Protein AF-X1DNI4-F1 (afdb_monomer)

Nearest PDB structures (foldseek):
  5y8a-assembly2_B  TM=4.673E-01  e=1.554E+00  Burkholderia cenocepacia J2315
  4bbp-assembly1_A  TM=5.113E-01  e=6.423E+00  Salmonella enterica
  3md9-assembly2_B  TM=4.461E-01  e=5.244E+00  Yersinia pestis

InterPro domains:
  IPR016195 Polymerase/histidinol phosphatase-like [SSF89550] (11-86)

Structure (mmCIF, N/CA/C/O backbone):
data_AF-X1DNI4-F1
#
_entry.id   AF-X1DNI4-F1
#
loop_
_atom_site.group_PDB
_atom_site.id
_atom_site.type_symbol
_atom_site.label_atom_id
_atom_site.label_alt_id
_atom_site.label_comp_id
_atom_site.label_asym_id
_atom_site.label_entity_id
_atom_site.label_seq_id
_atom_site.pdbx_PDB_ins_code
_atom_site.Cartn_x
_atom_site.Cartn_y
_atom_site.Cartn_z
_atom_site.occupancy
_atom_site.B_iso_or_equiv
_atom_site.auth_seq_id
_atom_site.auth_comp_id
_atom_site.auth_asym_id
_atom_site.auth_atom_id
_atom_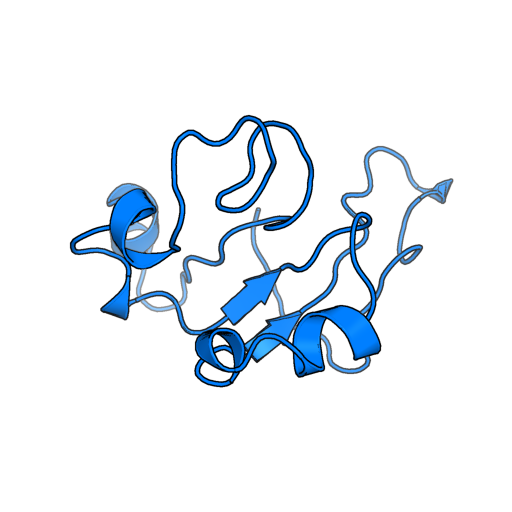site.pdbx_PDB_model_num
ATOM 1 N N . LEU A 1 1 ? -15.934 3.711 -6.451 1.00 55.72 1 LEU A N 1
ATOM 2 C CA . LEU A 1 1 ? -15.453 2.766 -5.422 1.00 55.72 1 LEU A CA 1
ATOM 3 C C . LEU A 1 1 ? -16.587 1.859 -4.947 1.00 55.72 1 LEU A C 1
ATOM 5 O O . LEU A 1 1 ? -16.394 0.653 -4.953 1.00 55.72 1 LEU A O 1
ATOM 9 N N . GLU A 1 2 ? -17.788 2.404 -4.704 1.00 57.41 2 GLU A N 1
ATOM 10 C CA . GLU A 1 2 ? -19.028 1.615 -4.527 1.00 57.41 2 GLU A CA 1
ATOM 11 C C . GLU A 1 2 ? -19.258 0.582 -5.647 1.00 57.41 2 GLU A C 1
ATOM 13 O O . GLU A 1 2 ? -19.601 -0.559 -5.366 1.00 57.41 2 GLU A O 1
ATOM 18 N N . ILE A 1 3 ? -18.908 0.927 -6.894 1.00 61.94 3 ILE A N 1
ATOM 19 C CA . ILE A 1 3 ? -18.976 0.026 -8.062 1.00 61.94 3 ILE A CA 1
ATOM 20 C C . ILE A 1 3 ? -18.262 -1.324 -7.836 1.00 61.94 3 ILE A C 1
ATOM 22 O O . ILE A 1 3 ? -18.755 -2.344 -8.306 1.00 61.94 3 ILE A O 1
ATOM 26 N N . CYS A 1 4 ? -17.129 -1.373 -7.118 1.00 61.22 4 CYS A N 1
ATOM 27 C CA . CYS A 1 4 ? -16.438 -2.647 -6.857 1.00 61.22 4 CYS A CA 1
ATOM 28 C C . CYS A 1 4 ? -17.193 -3.520 -5.849 1.00 61.22 4 CYS A C 1
ATOM 30 O O . CYS A 1 4 ? -17.191 -4.737 -5.987 1.00 61.22 4 CYS A O 1
ATOM 32 N N . LEU A 1 5 ? -17.856 -2.920 -4.857 1.00 63.53 5 LEU A N 1
ATOM 33 C CA . LEU A 1 5 ? -18.677 -3.667 -3.900 1.00 63.53 5 LEU A CA 1
ATOM 34 C C . LEU A 1 5 ? -19.995 -4.137 -4.536 1.00 63.53 5 LEU A C 1
ATOM 36 O O . LEU A 1 5 ? -20.525 -5.182 -4.169 1.00 63.53 5 LEU A O 1
ATOM 40 N N . GLU A 1 6 ? -20.491 -3.406 -5.534 1.00 68.12 6 GLU A N 1
ATOM 41 C CA . GLU A 1 6 ? -21.683 -3.763 -6.308 1.00 68.12 6 GLU A CA 1
ATOM 42 C C . GLU A 1 6 ? -21.413 -4.796 -7.417 1.00 68.12 6 GLU A C 1
ATOM 44 O O . GLU A 1 6 ? -22.348 -5.435 -7.901 1.00 68.12 6 GLU A O 1
ATOM 49 N N . ALA A 1 7 ? -20.149 -5.002 -7.806 1.00 70.38 7 ALA A N 1
ATOM 50 C CA . ALA A 1 7 ? -19.758 -5.909 -8.890 1.00 70.38 7 ALA A CA 1
ATOM 51 C C . ALA A 1 7 ? -19.990 -7.405 -8.578 1.00 70.38 7 ALA A C 1
ATOM 53 O O . ALA A 1 7 ? -19.960 -8.234 -9.489 1.00 70.38 7 ALA A O 1
ATOM 54 N N . GLY A 1 8 ? -20.257 -7.759 -7.315 1.00 68.19 8 GLY A N 1
ATOM 55 C CA . GLY A 1 8 ? -20.603 -9.113 -6.875 1.00 68.19 8 GLY A CA 1
ATOM 56 C C . GLY A 1 8 ? -19.825 -9.554 -5.635 1.00 68.19 8 GLY A C 1
ATOM 57 O O . GLY A 1 8 ? -18.769 -9.007 -5.330 1.00 68.19 8 GLY A O 1
ATOM 58 N N . GLY A 1 9 ? -20.337 -10.571 -4.930 1.00 69.19 9 GLY A N 1
ATOM 59 C CA . GLY A 1 9 ? -19.846 -10.992 -3.605 1.00 69.19 9 GLY A CA 1
ATOM 60 C C . GLY A 1 9 ? -18.405 -11.515 -3.537 1.00 69.19 9 GLY A C 1
ATOM 61 O O . GLY A 1 9 ? -17.866 -11.624 -2.441 1.00 69.19 9 GLY A O 1
ATOM 62 N N . ASP A 1 10 ? -17.781 -11.794 -4.682 1.00 78.19 10 ASP A N 1
ATOM 63 C CA . ASP A 1 10 ? -16.388 -12.252 -4.774 1.00 78.19 10 ASP A CA 1
ATOM 64 C C . ASP A 1 10 ? -15.407 -11.123 -5.144 1.00 78.19 10 ASP A C 1
ATOM 66 O O . ASP A 1 10 ? -14.215 -11.367 -5.341 1.00 78.19 10 ASP A O 1
ATOM 70 N N . THR A 1 11 ? -15.889 -9.882 -5.262 1.00 79.56 11 THR A N 1
ATOM 71 C CA . THR A 1 11 ? -15.044 -8.727 -5.585 1.00 79.56 11 THR A CA 1
ATOM 72 C C . THR A 1 11 ? -14.467 -8.128 -4.314 1.00 79.56 11 THR A C 1
ATOM 74 O O . THR A 1 11 ? -15.160 -7.949 -3.314 1.00 79.56 11 THR A O 1
ATOM 77 N N . VAL A 1 12 ? -13.184 -7.784 -4.360 1.00 85.44 12 VAL A N 1
ATOM 78 C CA . VAL A 1 12 ? -12.471 -7.199 -3.227 1.00 85.44 12 VAL A CA 1
ATOM 79 C C . VAL A 1 12 ? -11.807 -5.892 -3.620 1.00 85.44 12 VAL A C 1
ATOM 81 O O . VAL A 1 12 ? -11.320 -5.744 -4.739 1.00 85.44 12 VAL A O 1
ATOM 84 N N . LEU A 1 13 ? -11.769 -4.950 -2.679 1.00 88.88 13 LEU A N 1
ATOM 85 C CA . LEU A 1 13 ? -11.033 -3.703 -2.824 1.00 88.88 13 LEU A CA 1
ATOM 86 C C . LEU A 1 13 ? -9.674 -3.820 -2.130 1.00 88.88 13 LEU A C 1
ATOM 88 O O . LEU A 1 13 ? -9.605 -4.079 -0.929 1.00 88.88 13 LEU A O 1
ATOM 92 N N . ILE A 1 14 ? -8.603 -3.595 -2.888 1.00 92.38 14 ILE A N 1
ATOM 93 C CA . ILE A 1 14 ? -7.225 -3.609 -2.395 1.00 92.38 14 ILE A CA 1
ATOM 94 C C . ILE A 1 14 ? -6.531 -2.335 -2.894 1.00 92.38 14 ILE A C 1
ATOM 96 O O . ILE A 1 14 ? -6.386 -2.169 -4.105 1.00 92.38 14 ILE A O 1
ATOM 100 N N . PRO A 1 15 ? -6.095 -1.426 -2.004 1.00 93.31 15 PRO A N 1
ATOM 101 C CA . PRO A 1 15 ? -5.294 -0.270 -2.387 1.00 93.31 15 PRO A CA 1
ATOM 102 C C . PRO A 1 15 ? -3.986 -0.707 -3.051 1.00 93.31 15 PRO A C 1
ATOM 104 O O . PRO A 1 15 ? -3.202 -1.454 -2.458 1.00 93.31 15 PRO A O 1
ATOM 107 N N . ALA A 1 16 ? -3.761 -0.238 -4.276 1.00 92.31 16 ALA A N 1
ATOM 108 C CA . ALA A 1 16 ? -2.568 -0.547 -5.050 1.00 92.31 16 ALA A CA 1
ATOM 109 C C . ALA A 1 16 ? -1.362 0.296 -4.595 1.00 92.31 16 ALA A C 1
ATOM 111 O O . ALA A 1 16 ? -1.526 1.455 -4.197 1.00 92.31 16 ALA A O 1
ATOM 112 N N . HIS A 1 17 ? -0.161 -0.293 -4.681 1.00 93.00 17 HIS A N 1
ATOM 113 C CA . HIS A 1 17 ? 1.149 0.357 -4.543 1.00 93.00 17 HIS A CA 1
ATOM 114 C C . HIS A 1 17 ? 1.202 1.525 -3.533 1.00 93.00 17 HIS A C 1
ATOM 116 O O . HIS A 1 17 ? 1.544 2.656 -3.887 1.00 93.00 17 HIS A O 1
ATOM 122 N N . ILE A 1 18 ? 0.852 1.259 -2.266 1.00 95.88 18 ILE A N 1
ATOM 123 C CA . ILE A 1 18 ? 0.521 2.275 -1.248 1.00 95.88 18 ILE A CA 1
ATOM 124 C C . ILE A 1 18 ? 1.642 3.276 -0.944 1.00 95.88 18 ILE A C 1
ATOM 126 O O . ILE A 1 18 ? 1.355 4.348 -0.426 1.00 95.88 18 ILE A O 1
ATOM 130 N N . TRP A 1 19 ? 2.892 2.957 -1.286 1.00 95.25 19 TRP A N 1
ATOM 131 C CA . TRP A 1 19 ? 4.063 3.801 -1.027 1.00 95.25 19 TRP A CA 1
ATOM 132 C C . TRP A 1 19 ? 4.565 4.586 -2.241 1.00 95.25 19 TRP A C 1
ATOM 134 O O . TRP A 1 19 ? 5.477 5.406 -2.114 1.00 95.25 19 TRP A O 1
ATOM 144 N N . THR A 1 20 ? 4.029 4.340 -3.441 1.00 91.12 20 THR A N 1
ATOM 145 C CA . THR A 1 20 ? 4.510 5.018 -4.652 1.00 91.12 20 THR A CA 1
ATOM 146 C C . THR A 1 20 ? 4.227 6.521 -4.564 1.00 91.12 20 THR A C 1
ATOM 148 O O . THR A 1 20 ? 3.099 6.897 -4.277 1.00 91.12 20 THR A O 1
ATOM 151 N N . PRO A 1 21 ? 5.189 7.431 -4.808 1.00 88.94 21 PRO A N 1
ATOM 152 C CA . PRO A 1 21 ? 5.015 8.850 -4.476 1.00 88.94 21 PRO A CA 1
ATOM 153 C C . PRO A 1 21 ? 3.784 9.539 -5.077 1.00 88.94 21 PRO A C 1
ATOM 155 O O . PRO A 1 21 ? 3.287 10.490 -4.482 1.00 88.94 21 PRO A O 1
ATOM 158 N N . TRP A 1 22 ? 3.310 9.072 -6.232 1.00 88.31 22 TRP A N 1
ATOM 159 C CA . TRP A 1 22 ? 2.156 9.603 -6.954 1.00 88.31 22 TRP A CA 1
ATOM 160 C C . TRP A 1 22 ? 1.063 8.541 -7.047 1.00 88.31 22 TRP A C 1
ATOM 162 O O . TRP A 1 22 ? 1.379 7.367 -7.217 1.00 88.31 22 TRP A O 1
ATOM 172 N N . PHE A 1 23 ? -0.202 8.969 -6.997 1.00 86.94 23 PHE A N 1
ATOM 173 C CA . PHE A 1 23 ? -1.379 8.103 -7.177 1.00 86.94 23 PHE A CA 1
ATOM 174 C C . PHE A 1 23 ? -1.465 6.909 -6.212 1.00 86.94 23 PHE A C 1
ATOM 176 O O . PHE A 1 23 ? -2.085 5.899 -6.528 1.00 86.94 23 PHE A O 1
ATOM 183 N N . SER A 1 24 ? -0.870 7.021 -5.028 1.00 90.12 24 SER A N 1
ATOM 184 C CA . SER A 1 24 ? -1.027 6.053 -3.945 1.00 90.12 24 SER A CA 1
ATOM 185 C C . SER A 1 24 ? -1.575 6.737 -2.699 1.00 90.12 24 SER A C 1
ATOM 187 O O . SER A 1 24 ? -1.626 7.965 -2.639 1.00 90.12 24 SER A O 1
ATOM 189 N N . VAL A 1 25 ? -1.965 5.943 -1.704 1.00 93.81 25 VAL A N 1
ATOM 190 C CA . VAL A 1 25 ? -2.544 6.445 -0.453 1.00 93.81 25 VAL A CA 1
ATOM 191 C C . VAL A 1 25 ? -1.510 7.030 0.517 1.00 93.81 25 VAL A C 1
ATOM 193 O O . VAL A 1 25 ? -1.763 8.087 1.081 1.00 93.81 25 VAL A O 1
ATOM 196 N N . LEU A 1 26 ? -0.326 6.425 0.663 1.00 94.19 26 LEU A N 1
ATOM 197 C CA . LEU A 1 26 ? 0.733 6.884 1.586 1.00 94.19 26 LEU A CA 1
ATOM 198 C C . LEU A 1 26 ? 1.937 7.493 0.850 1.00 94.19 26 LEU A C 1
ATOM 200 O O . LEU A 1 26 ? 3.012 7.690 1.420 1.00 94.19 26 LEU A O 1
ATOM 204 N N . GLY A 1 27 ? 1.786 7.772 -0.444 1.00 91.81 27 GLY A N 1
ATOM 205 C CA . GLY A 1 27 ? 2.793 8.453 -1.241 1.00 91.81 27 GLY A CA 1
ATOM 206 C C . GLY A 1 27 ? 2.943 9.918 -0.842 1.00 91.81 27 GLY A C 1
ATOM 207 O O . GLY A 1 27 ? 1.988 10.590 -0.473 1.00 91.81 27 GLY A O 1
ATOM 208 N N . ALA A 1 28 ? 4.139 10.475 -1.029 1.00 89.75 28 ALA A N 1
ATOM 209 C CA . ALA A 1 28 ? 4.442 11.869 -0.683 1.00 89.75 28 ALA A CA 1
ATOM 210 C C . ALA A 1 28 ? 3.575 12.933 -1.403 1.00 89.75 28 ALA A C 1
ATOM 212 O O . ALA A 1 28 ? 3.694 14.126 -1.107 1.00 89.75 28 ALA A O 1
ATOM 213 N N . LYS A 1 29 ? 2.768 12.536 -2.397 1.00 90.19 29 LYS A N 1
ATOM 214 C CA . LYS A 1 29 ? 1.831 13.383 -3.151 1.00 90.19 29 LYS A CA 1
ATOM 215 C C . LYS A 1 29 ? 0.384 12.876 -3.091 1.00 90.19 29 LYS A C 1
ATOM 217 O O . LYS A 1 29 ? -0.405 13.255 -3.950 1.00 90.19 29 LYS A O 1
ATOM 222 N N . SER A 1 30 ? 0.045 12.037 -2.111 1.00 87.50 30 SER A N 1
ATOM 223 C CA . SER A 1 30 ? -1.311 11.510 -1.916 1.00 87.50 30 SER A CA 1
ATOM 224 C C . SER A 1 30 ? -2.283 12.560 -1.370 1.00 87.50 30 SER A C 1
ATOM 226 O O . SER A 1 30 ? -3.421 12.633 -1.819 1.00 87.50 30 SER A O 1
ATOM 228 N N . GLY A 1 31 ? -1.818 13.392 -0.431 1.00 90.62 31 GLY A N 1
ATOM 229 C CA . GLY A 1 31 ? -2.674 14.290 0.351 1.00 90.62 31 GLY A CA 1
ATOM 230 C C . GLY A 1 31 ? -3.346 13.623 1.559 1.00 90.62 31 GLY A C 1
ATOM 231 O O . GLY A 1 31 ? -4.176 14.270 2.189 1.00 90.62 31 GLY A O 1
ATOM 232 N N . TYR A 1 32 ? -2.982 12.376 1.875 1.00 93.00 32 TYR A N 1
ATOM 233 C CA . TYR A 1 32 ? -3.501 11.589 2.996 1.00 93.00 32 TYR A CA 1
ATOM 234 C C . TYR A 1 32 ? -2.353 11.060 3.855 1.00 93.00 32 TYR A C 1
ATOM 236 O O . TYR A 1 32 ? -1.321 10.658 3.313 1.00 93.00 32 TYR A O 1
ATOM 244 N N . ASP A 1 33 ? -2.565 11.001 5.170 1.00 92.44 33 ASP A N 1
ATOM 245 C CA . ASP A 1 33 ? -1.588 10.448 6.113 1.00 92.44 33 ASP A CA 1
ATOM 246 C C . ASP A 1 33 ? -1.956 9.017 6.547 1.00 92.44 33 ASP A C 1
ATOM 248 O O . ASP A 1 33 ? -1.122 8.293 7.097 1.00 92.44 33 ASP A O 1
ATOM 252 N N . THR A 1 34 ? -3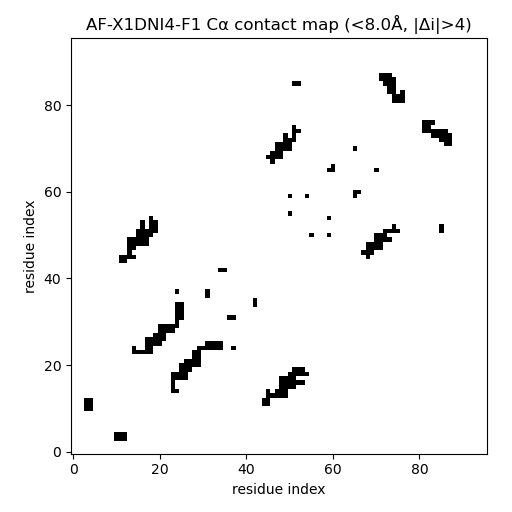.192 8.576 6.276 1.00 94.50 34 THR A N 1
ATOM 253 C CA . THR A 1 34 ? -3.689 7.236 6.630 1.00 94.50 34 THR A CA 1
ATOM 254 C C . THR A 1 34 ? -4.569 6.613 5.541 1.00 94.50 34 THR A C 1
ATOM 256 O O . THR A 1 34 ? -5.088 7.291 4.653 1.00 94.50 34 THR A O 1
ATOM 259 N N . ILE A 1 35 ? -4.759 5.289 5.614 1.00 93.50 35 ILE A N 1
ATOM 260 C CA . ILE A 1 35 ? -5.677 4.554 4.724 1.00 93.50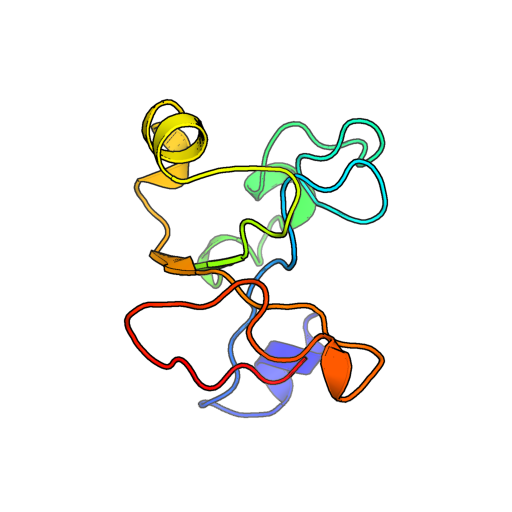 35 ILE A CA 1
ATOM 261 C C . ILE A 1 35 ? -7.129 4.924 5.050 1.00 93.50 35 ILE A C 1
ATOM 263 O O . ILE A 1 35 ? -7.956 5.063 4.154 1.00 93.50 35 ILE A O 1
ATOM 267 N N . GLU A 1 36 ? -7.423 5.115 6.330 1.00 94.69 36 GLU A N 1
ATOM 268 C CA . GLU A 1 36 ? -8.710 5.540 6.866 1.00 94.69 36 GLU A CA 1
ATOM 269 C C . GLU A 1 36 ? -9.159 6.877 6.259 1.00 94.69 36 GLU A C 1
ATOM 271 O O . GLU A 1 36 ? -10.272 6.973 5.759 1.00 94.69 36 GLU A O 1
ATOM 276 N N . GLU A 1 37 ? -8.286 7.886 6.208 1.00 94.88 37 GLU A N 1
ATOM 277 C CA . GLU A 1 37 ? -8.618 9.189 5.608 1.00 94.88 37 GLU A CA 1
ATOM 278 C C . GLU A 1 37 ? -8.893 9.117 4.099 1.00 94.88 37 GLU A C 1
ATOM 280 O O . GLU A 1 37 ? -9.667 9.912 3.568 1.00 94.88 37 GLU A O 1
ATOM 285 N N . CYS A 1 38 ? -8.246 8.187 3.393 1.00 93.88 38 CYS A N 1
ATOM 286 C CA . CYS A 1 38 ? -8.382 8.055 1.944 1.00 93.88 38 CYS A CA 1
ATOM 287 C C . CYS A 1 38 ? -9.638 7.279 1.533 1.00 93.88 38 CYS A C 1
ATOM 289 O O . CYS A 1 38 ? -10.247 7.589 0.508 1.00 93.88 38 CYS A O 1
ATOM 291 N N . PHE A 1 39 ? -10.012 6.264 2.316 1.00 91.62 39 PHE A N 1
ATOM 292 C CA . PHE A 1 39 ? -11.082 5.329 1.971 1.00 91.62 39 PHE A CA 1
ATOM 293 C C . PHE A 1 39 ? -12.351 5.484 2.822 1.00 91.62 39 PHE A C 1
ATOM 295 O O . PHE A 1 39 ? -13.391 4.973 2.410 1.00 91.62 39 PHE A O 1
ATOM 302 N N . ASP A 1 40 ? -12.294 6.210 3.941 1.00 92.56 40 ASP A N 1
ATOM 303 C CA . ASP A 1 40 ? -13.430 6.566 4.801 1.00 92.56 40 ASP A CA 1
ATOM 304 C C . ASP A 1 40 ? -14.308 5.343 5.151 1.00 92.56 40 ASP A C 1
ATOM 306 O O . ASP A 1 40 ? -13.803 4.317 5.623 1.00 92.56 40 ASP A O 1
ATOM 310 N N . ASP A 1 41 ? -15.606 5.389 4.843 1.00 91.00 41 ASP A N 1
ATOM 311 C CA . ASP A 1 41 ? -16.568 4.301 5.065 1.00 91.00 41 ASP A CA 1
ATOM 312 C C . ASP A 1 41 ? -16.194 2.974 4.375 1.00 91.00 41 ASP A C 1
ATOM 314 O O . ASP A 1 41 ? -16.741 1.918 4.702 1.00 91.00 41 ASP A O 1
ATOM 318 N N . LEU A 1 42 ? -15.249 2.987 3.430 1.00 88.81 42 LEU A N 1
ATOM 319 C CA . LEU A 1 42 ? -14.804 1.800 2.700 1.00 88.81 42 LEU A CA 1
ATOM 320 C C . LEU A 1 42 ? -13.601 1.114 3.352 1.00 88.81 42 LEU A C 1
ATOM 322 O O . LEU A 1 42 ? -13.315 -0.044 3.038 1.00 88.81 42 LEU A O 1
ATOM 326 N N . THR A 1 43 ? -12.923 1.763 4.300 1.00 92.06 43 THR A N 1
ATOM 327 C CA . THR A 1 43 ? -11.781 1.181 5.017 1.00 92.06 43 THR A CA 1
ATOM 328 C C . THR A 1 43 ? -12.084 -0.152 5.712 1.00 92.06 43 THR A C 1
ATOM 330 O O . THR A 1 43 ? -11.227 -1.039 5.667 1.00 92.06 43 THR A O 1
ATOM 333 N N . PRO A 1 44 ? -13.270 -0.386 6.313 1.00 90.94 44 PRO A N 1
ATOM 334 C CA . PRO A 1 44 ? -13.615 -1.692 6.878 1.00 90.94 44 PRO A CA 1
ATOM 335 C C . PRO A 1 44 ? -13.630 -2.841 5.857 1.00 90.94 44 PRO A C 1
ATOM 337 O O . PRO A 1 44 ? -13.504 -3.999 6.251 1.00 90.94 44 PRO A O 1
ATOM 340 N N . HIS A 1 45 ? -13.759 -2.540 4.561 1.00 89.56 45 HIS A N 1
ATOM 341 C CA . HIS A 1 45 ? -13.771 -3.528 3.479 1.00 89.56 45 HIS A CA 1
ATOM 342 C C . HIS A 1 45 ? -12.370 -3.849 2.930 1.00 89.56 45 HIS A C 1
ATOM 344 O O . HIS A 1 45 ? -12.222 -4.771 2.127 1.00 89.56 45 HIS A O 1
ATOM 350 N N . ILE A 1 46 ? -11.335 -3.127 3.371 1.00 92.06 46 ILE A N 1
ATOM 351 C CA . ILE A 1 46 ? -9.947 -3.341 2.955 1.00 92.06 46 ILE A CA 1
ATOM 352 C C . ILE A 1 46 ? -9.275 -4.307 3.935 1.00 92.06 46 ILE A C 1
ATOM 354 O O . ILE A 1 46 ? -8.956 -3.950 5.067 1.00 92.06 46 ILE A O 1
ATOM 358 N N . PHE A 1 47 ? -9.024 -5.539 3.492 1.00 93.50 47 PHE A N 1
ATOM 359 C CA . PHE A 1 47 ? -8.304 -6.547 4.287 1.00 93.50 47 PHE A CA 1
ATOM 360 C C . PHE A 1 47 ? -6.836 -6.717 3.868 1.00 93.50 47 PHE A C 1
ATOM 362 O O . PHE A 1 47 ? -6.056 -7.353 4.579 1.00 93.50 47 PHE A O 1
ATOM 369 N N . ALA A 1 48 ? -6.459 -6.187 2.705 1.00 94.38 48 ALA A N 1
ATOM 370 C CA . ALA A 1 48 ? -5.125 -6.297 2.134 1.00 94.38 48 ALA A CA 1
ATOM 371 C C . ALA A 1 48 ? -4.706 -4.977 1.490 1.00 94.38 48 ALA A C 1
ATOM 373 O O . ALA A 1 48 ? -5.556 -4.209 1.045 1.00 94.38 48 ALA A O 1
ATOM 374 N N . VAL A 1 49 ? -3.399 -4.747 1.410 1.00 94.81 49 VAL A N 1
ATOM 375 C CA . VAL A 1 49 ? -2.806 -3.601 0.711 1.00 94.81 49 VAL A CA 1
ATOM 376 C C . VAL A 1 49 ? -1.626 -4.063 -0.125 1.00 94.81 49 VAL A C 1
ATOM 378 O O . VAL A 1 49 ? -0.838 -4.907 0.312 1.00 94.81 49 VAL A O 1
ATOM 381 N N . GLU A 1 50 ? -1.491 -3.506 -1.324 1.00 95.25 50 GLU A N 1
ATOM 382 C CA . GLU A 1 50 ? -0.335 -3.758 -2.172 1.00 95.25 50 GLU A CA 1
ATOM 383 C C . GLU A 1 50 ? 0.782 -2.764 -1.852 1.00 95.25 50 GLU A C 1
ATOM 385 O O . GLU A 1 50 ? 0.600 -1.553 -1.954 1.00 95.25 50 GLU A O 1
ATOM 390 N N . THR A 1 51 ? 1.961 -3.257 -1.487 1.00 93.12 51 THR A N 1
ATOM 391 C CA . THR A 1 51 ? 3.092 -2.407 -1.086 1.00 93.12 51 THR A CA 1
ATOM 392 C C . THR A 1 51 ? 3.685 -1.631 -2.263 1.00 93.12 51 THR A C 1
ATOM 394 O O . THR A 1 51 ? 4.069 -0.467 -2.119 1.00 93.12 51 THR A O 1
ATOM 397 N N . GLY A 1 52 ? 3.702 -2.252 -3.445 1.00 88.94 52 GLY A N 1
ATOM 398 C CA . GLY A 1 52 ? 4.315 -1.712 -4.654 1.00 88.94 52 GLY A CA 1
ATOM 399 C C . GLY A 1 52 ? 5.844 -1.661 -4.578 1.00 88.94 52 GLY A C 1
ATOM 400 O O . GLY A 1 52 ? 6.464 -2.043 -3.591 1.00 88.94 52 GLY A O 1
ATOM 401 N N . LEU A 1 53 ? 6.463 -1.125 -5.630 1.00 88.19 53 LEU A N 1
ATOM 402 C CA . LEU A 1 53 ? 7.921 -1.175 -5.842 1.00 88.19 53 LEU A CA 1
ATOM 403 C C . LEU A 1 53 ? 8.728 -0.173 -5.003 1.00 88.19 53 LEU A C 1
ATOM 405 O O . LEU A 1 53 ? 9.947 -0.083 -5.145 1.00 88.19 53 LEU A O 1
ATOM 409 N N . SER A 1 54 ? 8.052 0.664 -4.217 1.00 91.31 54 SER A N 1
ATOM 410 C CA . SER A 1 54 ? 8.670 1.754 -3.454 1.00 91.31 54 SER A CA 1
ATOM 411 C C . SER A 1 54 ? 8.954 1.386 -1.997 1.00 91.31 54 SER A C 1
ATOM 413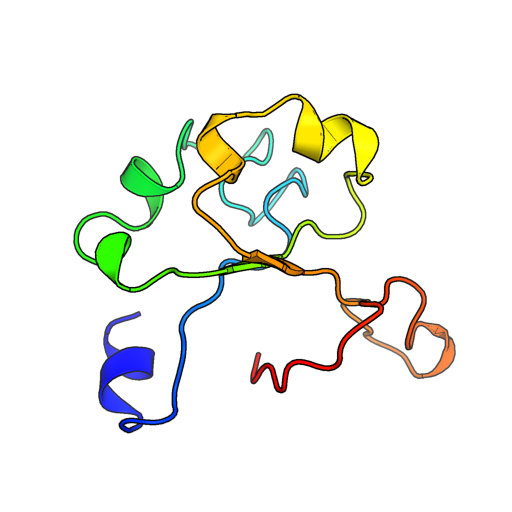 O O . SER A 1 54 ? 9.453 2.234 -1.262 1.00 91.31 54 SER A O 1
ATOM 415 N N . SER A 1 55 ? 8.669 0.149 -1.581 1.00 91.69 55 SER A N 1
ATOM 416 C CA . SER A 1 55 ? 9.016 -0.362 -0.257 1.00 91.69 55 SER A CA 1
ATOM 417 C C . SER A 1 55 ? 9.483 -1.814 -0.294 1.00 91.69 55 SER A C 1
ATOM 419 O O . SER A 1 55 ? 9.334 -2.508 -1.296 1.00 91.69 55 SER A O 1
ATOM 421 N N . ASP A 1 56 ? 10.065 -2.271 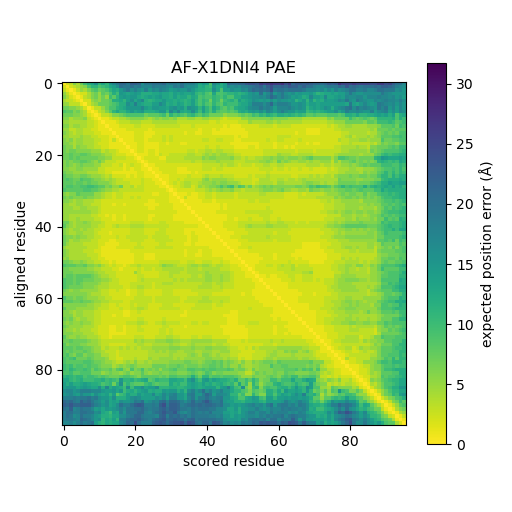0.814 1.00 89.31 56 ASP A N 1
ATOM 422 C CA . ASP A 1 56 ? 10.470 -3.656 1.029 1.00 89.31 56 ASP A CA 1
ATOM 423 C C . ASP A 1 56 ? 9.841 -4.220 2.322 1.00 89.31 56 ASP A C 1
ATOM 425 O O . ASP A 1 56 ? 9.287 -3.467 3.132 1.00 89.31 56 ASP A O 1
ATOM 429 N N . PRO A 1 57 ? 9.852 -5.550 2.544 1.00 90.06 57 PRO A N 1
ATOM 430 C CA . PRO A 1 57 ? 9.230 -6.130 3.732 1.00 90.06 57 PRO A CA 1
ATOM 431 C C . PRO A 1 57 ? 9.750 -5.555 5.063 1.00 90.06 57 PRO A C 1
ATOM 433 O O . PRO A 1 57 ? 8.909 -5.215 5.894 1.00 90.06 57 PRO A O 1
ATOM 436 N N . PRO A 1 58 ? 11.071 -5.361 5.277 1.00 93.31 58 PRO A N 1
ATOM 437 C CA . PRO A 1 58 ? 11.576 -4.731 6.495 1.00 93.31 58 PRO A CA 1
ATOM 438 C C . PRO A 1 58 ? 10.994 -3.344 6.771 1.00 93.31 58 PRO A C 1
ATOM 440 O O . PRO A 1 58 ? 10.636 -3.071 7.913 1.00 93.31 58 PRO A O 1
ATOM 443 N N . MET A 1 59 ? 10.860 -2.485 5.755 1.00 94.44 59 MET A N 1
ATOM 444 C CA . MET A 1 59 ? 10.234 -1.173 5.920 1.00 94.44 59 MET A CA 1
ATOM 445 C C . MET A 1 59 ? 8.777 -1.307 6.371 1.00 94.44 59 MET A C 1
ATOM 447 O O . MET A 1 59 ? 8.362 -0.646 7.320 1.00 94.44 59 MET A O 1
ATOM 451 N N . ASN A 1 60 ? 8.014 -2.192 5.725 1.00 94.62 60 ASN A N 1
ATOM 452 C CA . ASN A 1 60 ? 6.601 -2.387 6.042 1.00 94.62 60 ASN A CA 1
ATOM 453 C C . ASN A 1 60 ? 6.391 -2.944 7.462 1.00 94.62 60 ASN A C 1
ATOM 455 O O . ASN A 1 60 ? 5.455 -2.535 8.140 1.00 94.62 60 ASN A O 1
ATOM 459 N N . TRP A 1 61 ? 7.275 -3.823 7.946 1.00 93.62 61 TRP A N 1
ATOM 460 C CA . TRP A 1 61 ? 7.197 -4.386 9.303 1.00 93.62 61 TRP A CA 1
ATOM 461 C C . TRP A 1 61 ? 7.450 -3.366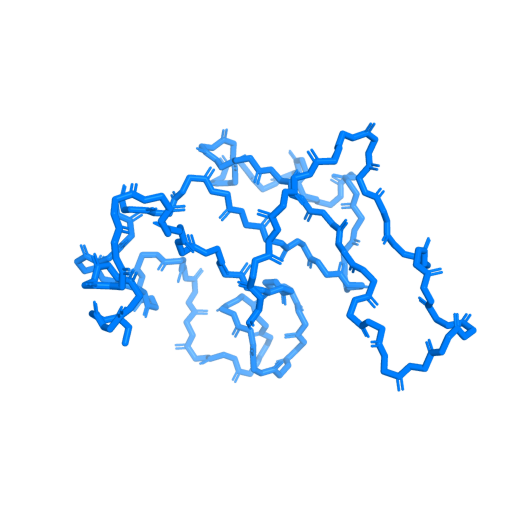 10.419 1.00 93.62 61 TRP A C 1
ATOM 463 O O . TRP A 1 61 ? 7.107 -3.621 11.570 1.00 93.62 61 TRP A O 1
ATOM 473 N N . LEU A 1 62 ? 8.057 -2.219 10.105 1.00 95.94 62 LEU A N 1
ATOM 474 C CA . LEU A 1 62 ? 8.234 -1.126 11.066 1.00 95.94 62 LEU A CA 1
ATOM 475 C C . LEU A 1 62 ? 6.964 -0.278 11.229 1.00 95.94 62 LEU A C 1
ATOM 477 O O . LEU A 1 62 ? 6.861 0.507 12.172 1.00 95.94 62 LEU A O 1
ATOM 481 N N . CYS A 1 63 ? 5.995 -0.425 10.328 1.00 95.06 63 CYS A N 1
ATOM 482 C CA . CYS A 1 63 ? 4.748 0.320 10.327 1.00 95.06 63 CYS A CA 1
ATOM 483 C C . CYS A 1 63 ? 3.637 -0.517 10.971 1.00 95.06 63 CYS A C 1
ATOM 485 O O . CYS A 1 63 ? 2.861 -1.150 10.267 1.00 95.06 63 CYS A O 1
ATOM 487 N N . SER A 1 64 ? 3.512 -0.493 12.301 1.00 95.88 64 SER A N 1
ATOM 488 C CA . SER A 1 64 ? 2.535 -1.332 13.025 1.00 95.88 64 SER A CA 1
ATOM 489 C C . SER A 1 64 ? 1.069 -1.092 12.641 1.00 95.88 64 SER A C 1
ATOM 491 O O . SER A 1 64 ? 0.228 -1.973 12.794 1.00 95.88 64 SER A O 1
ATOM 493 N N . PHE A 1 65 ? 0.732 0.079 12.090 1.00 95.00 65 PHE A N 1
ATOM 494 C CA . PHE A 1 65 ? -0.609 0.321 11.545 1.00 95.00 65 PHE A CA 1
ATOM 495 C C . PHE A 1 65 ? -0.932 -0.590 10.345 1.00 95.00 65 PHE A C 1
ATOM 497 O O . PHE A 1 65 ? -2.104 -0.782 10.024 1.00 95.00 65 PHE A O 1
ATOM 504 N N . LEU A 1 66 ? 0.086 -1.171 9.700 1.00 95.50 66 LEU A N 1
ATOM 505 C CA . LEU A 1 66 ? -0.073 -2.145 8.629 1.00 95.50 66 LEU A CA 1
ATOM 506 C C . LEU A 1 66 ? -0.357 -3.567 9.124 1.00 95.50 66 LEU A C 1
ATOM 508 O O . LEU A 1 66 ? -0.832 -4.378 8.333 1.00 95.50 66 LEU A O 1
ATOM 512 N N . ASP A 1 67 ? -0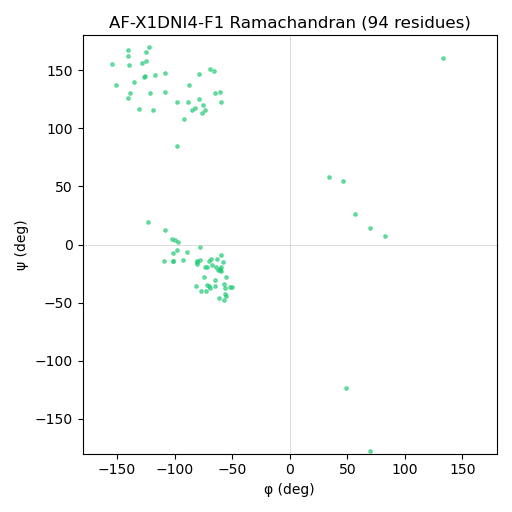.140 -3.869 10.408 1.00 95.00 67 ASP A N 1
ATOM 513 C CA . ASP A 1 67 ? -0.272 -5.227 10.966 1.00 95.00 67 ASP A CA 1
ATOM 514 C C . ASP A 1 67 ? -1.691 -5.802 10.825 1.00 95.00 67 ASP A C 1
ATOM 516 O O . ASP A 1 67 ? -1.894 -7.017 10.853 1.00 95.00 67 ASP A O 1
ATOM 520 N N . ARG A 1 68 ? -2.693 -4.929 10.657 1.00 94.62 68 ARG A N 1
ATOM 521 C CA . ARG A 1 68 ? -4.093 -5.312 10.429 1.00 94.62 68 ARG A CA 1
ATOM 522 C C . ARG A 1 68 ? -4.389 -5.761 8.994 1.00 94.62 68 ARG A C 1
ATOM 524 O O . ARG A 1 68 ? -5.466 -6.305 8.760 1.00 94.62 68 ARG A O 1
ATOM 531 N N . TYR A 1 69 ? -3.485 -5.510 8.047 1.00 94.38 69 TYR A N 1
ATOM 532 C CA . TYR A 1 69 ? -3.676 -5.809 6.631 1.00 94.38 69 TYR A CA 1
ATOM 533 C C . TYR A 1 69 ? -2.808 -6.986 6.191 1.00 94.38 69 TYR A C 1
ATOM 535 O O . TYR A 1 69 ? -1.673 -7.173 6.626 1.00 94.38 69 TYR A O 1
ATOM 543 N N . THR A 1 70 ? -3.317 -7.762 5.239 1.00 94.69 70 THR A N 1
ATOM 544 C CA . THR A 1 70 ? -2.475 -8.683 4.476 1.00 94.69 70 THR A CA 1
ATOM 545 C C . THR A 1 70 ? -1.625 -7.878 3.497 1.00 94.69 70 THR A C 1
ATOM 547 O O . THR A 1 70 ? -2.156 -7.248 2.584 1.00 94.69 70 THR A O 1
ATOM 550 N N . LEU A 1 71 ? -0.305 -7.907 3.672 1.00 93.81 71 LEU A N 1
ATOM 551 C CA . LEU A 1 71 ? 0.620 -7.271 2.738 1.00 93.81 71 LEU A CA 1
ATOM 552 C C . LEU A 1 71 ? 0.8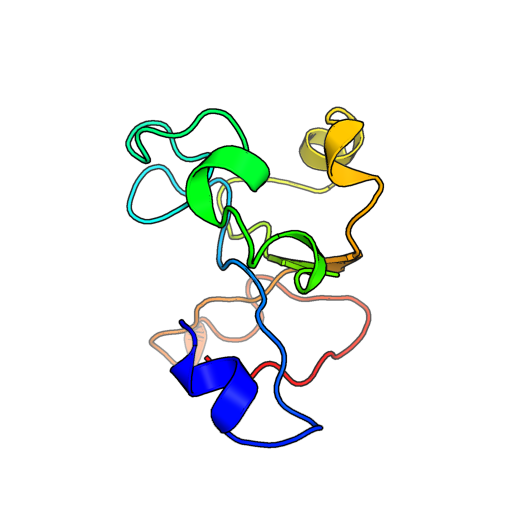09 -8.152 1.510 1.00 93.81 71 LEU A C 1
ATOM 554 O O . LEU A 1 71 ? 1.190 -9.321 1.629 1.00 93.81 71 LEU A O 1
ATOM 558 N N . ILE A 1 72 ? 0.558 -7.576 0.342 1.00 93.12 72 ILE A N 1
ATOM 559 C CA . ILE A 1 72 ? 0.772 -8.232 -0.943 1.00 93.12 72 ILE A CA 1
ATOM 560 C C . ILE A 1 72 ? 1.672 -7.378 -1.829 1.00 93.12 72 ILE A C 1
ATOM 562 O O . ILE A 1 72 ? 1.773 -6.167 -1.657 1.00 93.12 72 ILE A O 1
ATOM 566 N N . SER A 1 73 ? 2.315 -8.014 -2.798 1.00 87.75 73 SER A N 1
ATOM 567 C CA . SER A 1 73 ? 3.189 -7.356 -3.748 1.00 87.75 73 SER A CA 1
ATOM 568 C C . SER A 1 73 ? 3.030 -7.922 -5.151 1.00 87.75 73 SER A C 1
ATOM 570 O O . SER A 1 73 ? 3.120 -9.137 -5.371 1.00 87.75 73 SER A O 1
ATOM 572 N N . ASN A 1 74 ? 2.774 -7.019 -6.093 1.00 87.44 74 ASN A N 1
ATOM 573 C CA . ASN A 1 74 ? 2.535 -7.318 -7.495 1.00 87.44 74 ASN A CA 1
ATOM 574 C C . ASN A 1 74 ? 3.447 -6.464 -8.370 1.00 87.44 74 ASN A C 1
ATOM 576 O O . ASN A 1 74 ? 3.906 -5.389 -7.993 1.00 87.44 74 ASN A O 1
ATOM 580 N N . SER A 1 75 ? 3.703 -6.945 -9.582 1.00 83.94 75 SER A N 1
ATOM 581 C CA . SER A 1 75 ? 4.687 -6.329 -10.469 1.00 83.94 75 SER A CA 1
ATOM 582 C C . SER A 1 75 ? 4.253 -5.011 -11.109 1.00 83.94 75 SER A C 1
ATOM 584 O O . SER A 1 75 ? 5.120 -4.323 -11.653 1.00 83.94 75 SER A O 1
ATOM 586 N N . ASP A 1 76 ? 2.950 -4.719 -11.153 1.00 85.75 76 ASP A N 1
ATOM 587 C CA . ASP A 1 76 ? 2.379 -3.641 -11.973 1.00 85.75 76 ASP A CA 1
ATOM 588 C C . ASP A 1 76 ? 2.949 -3.660 -13.413 1.00 85.75 76 ASP A C 1
ATOM 590 O O . ASP A 1 76 ? 3.653 -2.760 -13.892 1.00 85.75 76 ASP A O 1
ATOM 594 N N . ALA A 1 77 ? 2.815 -4.822 -14.061 1.00 85.81 77 ALA A N 1
ATOM 595 C CA . ALA A 1 77 ? 3.515 -5.113 -15.304 1.00 85.81 77 ALA A CA 1
ATOM 596 C C . ALA A 1 77 ? 2.773 -4.518 -16.504 1.00 85.81 77 ALA A C 1
ATOM 598 O O . ALA A 1 77 ? 1.680 -4.948 -16.850 1.00 85.81 77 ALA A O 1
ATOM 599 N N . HIS A 1 78 ? 3.439 -3.593 -17.190 1.00 87.19 78 HIS A N 1
ATOM 600 C CA . HIS A 1 78 ? 2.965 -2.975 -18.432 1.00 87.19 78 HIS A CA 1
ATOM 601 C C . HIS A 1 78 ? 3.648 -3.553 -19.687 1.00 87.19 78 HIS A C 1
ATOM 603 O O . HIS A 1 78 ? 3.445 -3.073 -20.800 1.00 87.19 78 HIS A O 1
ATOM 609 N N . SER A 1 79 ? 4.490 -4.576 -19.510 1.00 86.12 79 SER A N 1
ATOM 610 C CA . SER A 1 79 ? 5.091 -5.358 -20.589 1.00 86.12 79 SER A CA 1
ATOM 611 C C . SER A 1 79 ? 5.457 -6.766 -20.088 1.00 86.12 79 SER A C 1
ATOM 613 O O . SER A 1 79 ? 5.669 -6.942 -18.880 1.00 86.12 79 SER A O 1
ATOM 615 N N . PRO A 1 80 ? 5.542 -7.782 -20.970 1.00 84.88 80 PRO A N 1
ATOM 616 C CA . PRO A 1 80 ? 5.829 -9.162 -20.567 1.00 84.88 80 PRO A CA 1
ATOM 617 C C . PRO A 1 80 ? 7.139 -9.317 -19.786 1.00 84.88 80 PRO A C 1
ATOM 619 O O . PRO A 1 80 ? 7.222 -10.106 -18.850 1.00 84.88 80 PRO A O 1
ATOM 622 N N . GLU A 1 81 ? 8.151 -8.517 -20.115 1.00 84.75 81 GLU A N 1
ATOM 623 C CA . GLU A 1 81 ? 9.477 -8.557 -19.487 1.00 84.75 81 GLU A CA 1
ATOM 624 C C . GLU A 1 81 ? 9.454 -8.052 -18.036 1.00 84.75 81 GLU A C 1
ATOM 626 O O . GLU A 1 81 ? 10.418 -8.236 -17.294 1.00 84.75 81 GLU A O 1
ATOM 631 N N . ARG A 1 82 ? 8.370 -7.383 -17.626 1.00 78.50 82 ARG A N 1
ATOM 632 C CA . ARG A 1 82 ? 8.181 -6.839 -16.276 1.00 78.50 82 ARG A CA 1
ATOM 633 C C . ARG A 1 82 ? 7.350 -7.751 -15.373 1.00 78.50 82 ARG A C 1
ATOM 635 O O . ARG A 1 82 ? 7.221 -7.439 -14.189 1.00 78.50 82 ARG A O 1
ATOM 642 N N . LEU A 1 83 ? 6.812 -8.858 -15.890 1.00 79.88 83 LEU A N 1
ATOM 643 C CA . LEU A 1 83 ? 6.021 -9.808 -15.107 1.00 79.88 83 LEU A CA 1
ATOM 644 C C . LEU A 1 83 ? 6.843 -10.408 -13.961 1.00 79.88 83 LEU A C 1
ATOM 646 O O . LEU A 1 83 ? 7.965 -10.873 -14.151 1.00 79.88 83 LEU A O 1
ATOM 650 N N . GLY A 1 84 ? 6.270 -10.406 -12.756 1.00 75.25 84 GLY A N 1
ATOM 651 C CA . GLY A 1 84 ? 6.863 -11.059 -11.586 1.00 75.25 84 GLY A CA 1
ATOM 652 C C . GLY A 1 84 ? 8.134 -10.401 -11.037 1.00 75.25 84 GLY A C 1
ATOM 653 O O . GLY A 1 84 ? 8.814 -11.022 -10.219 1.00 75.25 84 GLY A O 1
ATOM 654 N N . ARG A 1 85 ? 8.451 -9.161 -11.453 1.00 78.31 85 ARG A N 1
ATOM 655 C CA . ARG A 1 85 ? 9.545 -8.358 -10.864 1.00 78.31 85 ARG A CA 1
ATOM 656 C C . ARG A 1 85 ? 9.321 -8.037 -9.386 1.00 78.31 85 ARG A C 1
ATOM 658 O O . ARG A 1 85 ? 10.277 -7.753 -8.677 1.00 78.31 85 ARG A O 1
ATOM 665 N N . ASP A 1 86 ? 8.065 -8.105 -8.968 1.00 68.44 86 ASP A N 1
ATOM 666 C CA . ASP A 1 86 ? 7.645 -8.128 -7.584 1.00 68.44 86 ASP A CA 1
ATOM 667 C C . ASP A 1 86 ? 6.518 -9.152 -7.464 1.00 68.44 86 ASP A C 1
ATOM 669 O O . ASP A 1 86 ? 5.636 -9.218 -8.331 1.00 68.44 86 ASP A O 1
ATOM 673 N N . LYS A 1 87 ? 6.637 -10.051 -6.492 1.00 63.69 87 LYS A N 1
ATOM 674 C CA . LYS A 1 87 ? 5.773 -11.223 -6.401 1.00 63.69 87 LYS A CA 1
ATOM 675 C C . LYS A 1 87 ? 5.586 -11.672 -4.968 1.00 63.69 87 LYS A C 1
ATOM 677 O O . LYS A 1 87 ? 6.533 -11.841 -4.201 1.00 63.69 87 LYS A O 1
ATOM 682 N N . ASN A 1 88 ? 4.344 -12.005 -4.671 1.00 68.31 88 ASN A N 1
ATOM 683 C CA . ASN A 1 88 ? 3.988 -12.729 -3.472 1.00 68.31 88 ASN A CA 1
ATOM 684 C C . ASN A 1 88 ? 4.550 -14.156 -3.475 1.00 68.31 88 ASN A C 1
ATOM 686 O O . ASN A 1 88 ? 4.619 -14.824 -4.508 1.00 68.31 88 ASN A O 1
ATOM 690 N N . LEU A 1 89 ? 4.852 -14.670 -2.281 1.00 60.16 89 LEU A N 1
ATOM 691 C CA . LEU A 1 89 ? 5.061 -16.107 -2.063 1.00 60.16 89 LEU A CA 1
ATOM 692 C C . LEU A 1 89 ? 3.745 -16.906 -2.148 1.00 60.16 89 LEU A C 1
ATOM 694 O O . LEU A 1 89 ? 3.778 -18.117 -2.352 1.00 60.16 89 LEU A O 1
ATOM 698 N N . LYS A 1 90 ? 2.591 -16.238 -2.001 1.00 47.97 90 LYS A N 1
ATOM 699 C CA . LYS A 1 90 ? 1.241 -16.808 -2.130 1.00 47.97 90 LYS A CA 1
ATOM 700 C C . LYS A 1 90 ? 0.459 -16.074 -3.218 1.00 47.97 90 LYS A C 1
ATOM 702 O O . LYS A 1 90 ? 0.402 -14.852 -3.212 1.00 47.97 90 LYS A O 1
ATOM 707 N N . SER A 1 91 ? -0.152 -16.808 -4.140 1.00 44.53 91 SER A N 1
ATOM 708 C CA . SER A 1 91 ? -0.9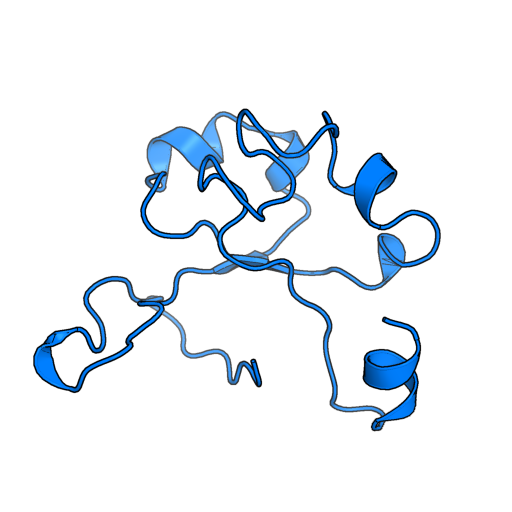59 -16.219 -5.211 1.00 44.53 91 SER A CA 1
ATOM 709 C C . SER A 1 91 ? -2.313 -15.746 -4.679 1.00 44.53 91 SER A C 1
ATOM 711 O O . SER A 1 91 ? -3.097 -16.557 -4.193 1.00 44.53 91 SER A O 1
ATOM 713 N N . TYR A 1 92 ? -2.592 -14.452 -4.815 1.00 51.38 92 TYR A N 1
ATOM 714 C CA . TYR A 1 92 ? -3.928 -13.878 -4.669 1.00 51.38 92 TYR A CA 1
ATOM 715 C C . TYR A 1 92 ? -4.407 -13.473 -6.067 1.00 51.38 92 TYR A C 1
ATOM 717 O O . TYR A 1 92 ? -3.645 -12.868 -6.821 1.00 51.38 92 TYR A O 1
ATOM 725 N N . TYR A 1 93 ? -5.631 -13.851 -6.444 1.00 41.44 93 TYR A N 1
ATOM 726 C CA . TYR A 1 93 ? -6.251 -13.351 -7.671 1.00 41.44 93 TYR A CA 1
ATOM 727 C C . TYR A 1 93 ? -6.726 -11.928 -7.400 1.00 41.44 93 TYR A C 1
ATOM 729 O O . TYR A 1 93 ? -7.603 -11.718 -6.567 1.00 41.44 93 TYR A O 1
ATOM 737 N N . ILE A 1 94 ? -6.104 -10.965 -8.067 1.00 48.16 94 ILE A N 1
ATOM 738 C CA . ILE A 1 94 ? -6.399 -9.542 -7.922 1.00 48.16 94 ILE A CA 1
ATOM 739 C C . ILE A 1 94 ? -6.849 -9.076 -9.298 1.00 48.16 94 ILE A C 1
ATOM 741 O O . ILE A 1 94 ? -6.094 -9.176 -10.266 1.00 48.16 94 ILE A O 1
ATOM 745 N N . LEU A 1 95 ? -8.103 -8.645 -9.393 1.00 34.00 95 LEU A N 1
ATOM 746 C CA . LEU A 1 95 ? -8.603 -7.910 -10.548 1.00 34.00 95 LEU A CA 1
ATOM 747 C C . LEU A 1 95 ? -8.255 -6.436 -10.306 1.00 34.00 95 LEU A C 1
ATOM 749 O O . LEU A 1 95 ? -8.709 -5.867 -9.315 1.00 34.00 95 LEU A O 1
ATOM 753 N N . LEU A 1 96 ? -7.392 -5.883 -11.163 1.00 40.94 96 LEU A N 1
ATOM 754 C CA . LEU A 1 96 ? -7.089 -4.450 -11.243 1.00 40.94 96 LEU A CA 1
ATOM 755 C C . LEU A 1 96 ? -8.162 -3.730 -12.066 1.00 40.94 96 LEU A C 1
ATOM 757 O O . LEU A 1 96 ? -8.591 -4.318 -13.089 1.00 40.94 96 LEU A O 1
#

Solvent-accessible surface area (backbone atoms only — not comparable to full-atom values): 5915 Å² total; per-residue (Å²): 114,69,63,50,68,70,73,36,96,88,51,77,59,59,57,58,29,29,44,30,50,64,92,14,48,59,6,90,62,41,90,36,93,42,65,53,76,70,43,51,93,50,38,87,64,46,56,35,37,24,43,26,90,64,58,52,71,73,64,53,71,72,39,68,86,49,72,79,38,47,82,40,39,57,40,84,55,89,48,83,92,38,58,66,78,33,62,52,98,62,94,75,95,76,86,128

Organism: NCBI:txid412755

Radius of gyration: 13.43 Å; Cα contacts (8 Å, |Δi|>4): 138; chains: 1; bounding box: 33×31×34 Å

pLDDT: mean 83.57, std 14.99, range [34.0, 95.94]

Mean predicted aligned error: 6.2 Å

Secondary structure (DSSP, 8-state):
-HHHHHT-TT-------TTSSSSSSSSTTSS-SSHHHHHGGGGGG--EEE--TT--HHHHHT-GGGTTSEEE-----SSGGGTTSS--SS------

Sequence (96 aa):
LEICLEAGGDTVLIPAHIWTPWFSVLGAKSGYDTIEECFDDLTPHIFAVETGLSSDPPMNWLCSFLDRYTLISNSDAHSPERLGRDKNLKSYYILL

Foldseek 3Di:
DVVQVVVDDPGADEFAQQDDQPPHQCHVPNPHPDPCVVQPVCVVRAQAYENEPRDDPVVQVVVVVCVSHHYFYAQPDPDPVSGPVIGDPDDDDHDD